Protein AF-A0A6B3MMV6-F1 (afdb_monomer_lite)

Secondary structure (DSSP, 8-state):
-EEE-GGG-SHHHHHHHHHTT--EEEEE-TTPBBTTS-BGGG--STTEEEEBTT-SSEEEEEEEEEEETTEEEEEEEEESS---HHHHHHHHHHHGGGG--

Sequence (101 aa):
MVLADTAFCSVEFWRGIRKLRYHAVVGVRRDRKLVDGRQLSSLYKRGQQVRLEGKPKVVSISWFYLKRDGKWKKRFVLSTLPMKASTINWWGKRRWPIEGW

pLDDT: mean 85.09, std 9.32, range [42.81, 95.06]

Foldseek 3Di:
DAEEEQVCPDPVSVVVCVVVVHKYKYWHDQQFAFPVRDTNVVDDDALDWTHTPPGPDIWGKHWDWDDDPNDTDIIIMIIPDRDDRVVSVVSVVVSVVVVDD

Structure (mmCIF, N/CA/C/O backbone):
data_AF-A0A6B3MMV6-F1
#
_entry.id   AF-A0A6B3MMV6-F1
#
loop_
_atom_site.group_PDB
_atom_site.id
_atom_site.type_symbol
_atom_site.label_atom_id
_atom_site.label_alt_id
_atom_site.label_comp_id
_atom_site.label_asym_id
_atom_site.label_entity_id
_atom_site.label_seq_id
_atom_site.pdbx_PDB_ins_code
_atom_site.Cartn_x
_atom_site.Cartn_y
_atom_site.Cartn_z
_atom_site.occupancy
_atom_site.B_iso_or_equiv
_atom_site.auth_seq_id
_atom_site.auth_comp_id
_atom_site.auth_asym_id
_atom_site.auth_atom_id
_atom_site.pdbx_PDB_model_num
ATOM 1 N N . MET A 1 1 ? -0.305 -13.336 9.931 1.00 75.38 1 MET A N 1
ATOM 2 C CA . MET A 1 1 ? -0.264 -12.198 8.983 1.00 75.38 1 MET A CA 1
ATOM 3 C C . MET A 1 1 ? -0.624 -12.719 7.608 1.00 75.38 1 MET A C 1
ATOM 5 O O . MET A 1 1 ? -0.140 -13.777 7.246 1.00 75.38 1 MET A O 1
ATOM 9 N N . VAL A 1 2 ? -1.496 -12.015 6.893 1.00 80.88 2 VAL A N 1
ATOM 10 C CA . VAL A 1 2 ? -2.051 -12.409 5.596 1.00 80.88 2 VAL A CA 1
ATOM 11 C C . VAL A 1 2 ? -1.388 -11.575 4.504 1.00 80.88 2 VAL A C 1
ATOM 13 O O . VAL A 1 2 ? -1.325 -10.350 4.611 1.00 80.88 2 VAL A O 1
ATOM 16 N N . LEU A 1 3 ? -0.889 -12.225 3.459 1.00 80.12 3 LEU A N 1
ATOM 17 C CA . LEU A 1 3 ? -0.367 -11.560 2.269 1.00 80.12 3 LEU A CA 1
ATOM 18 C C . LEU A 1 3 ? -1.407 -11.714 1.162 1.00 80.12 3 LEU A C 1
ATOM 20 O O . LEU A 1 3 ? -1.745 -12.839 0.813 1.00 80.12 3 LEU A O 1
ATOM 24 N N . ALA A 1 4 ? -1.937 -10.608 0.641 1.00 76.88 4 ALA A N 1
ATOM 25 C CA . ALA A 1 4 ? -3.034 -10.665 -0.325 1.00 76.88 4 ALA A CA 1
ATOM 26 C C . ALA A 1 4 ? -2.797 -9.752 -1.530 1.00 76.88 4 ALA A C 1
ATOM 28 O O . ALA A 1 4 ? -2.184 -8.686 -1.422 1.00 76.88 4 ALA A O 1
ATOM 29 N N . ASP A 1 5 ? -3.257 -10.187 -2.698 1.00 71.38 5 ASP A N 1
ATOM 30 C CA . ASP A 1 5 ? -3.147 -9.400 -3.920 1.00 71.38 5 ASP A CA 1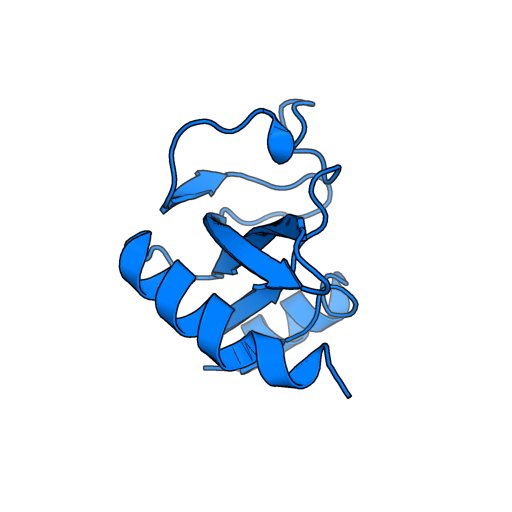
ATOM 31 C C . ASP A 1 5 ? -4.090 -8.182 -3.927 1.00 71.38 5 ASP A C 1
ATOM 33 O O . ASP A 1 5 ? -5.023 -8.066 -3.137 1.00 71.38 5 ASP A O 1
ATOM 37 N N . THR A 1 6 ? -3.827 -7.257 -4.839 1.00 66.06 6 THR A N 1
ATOM 38 C CA . THR A 1 6 ? -4.595 -6.056 -5.145 1.00 66.06 6 THR A CA 1
ATOM 39 C C . THR A 1 6 ? -6.084 -6.339 -5.377 1.00 66.06 6 THR A C 1
ATOM 41 O O . THR A 1 6 ? -6.915 -5.496 -5.035 1.00 66.06 6 THR A O 1
ATOM 44 N N . ALA A 1 7 ? -6.442 -7.527 -5.878 1.00 61.53 7 ALA A N 1
ATOM 45 C CA . ALA A 1 7 ? -7.832 -7.978 -5.997 1.00 61.53 7 ALA A CA 1
ATOM 46 C C . ALA A 1 7 ? -8.557 -8.106 -4.637 1.00 61.53 7 ALA A C 1
ATOM 48 O O . ALA A 1 7 ? -9.771 -7.937 -4.557 1.00 61.53 7 ALA A O 1
ATOM 49 N N . PHE A 1 8 ? -7.823 -8.291 -3.535 1.00 62.00 8 PHE A N 1
AT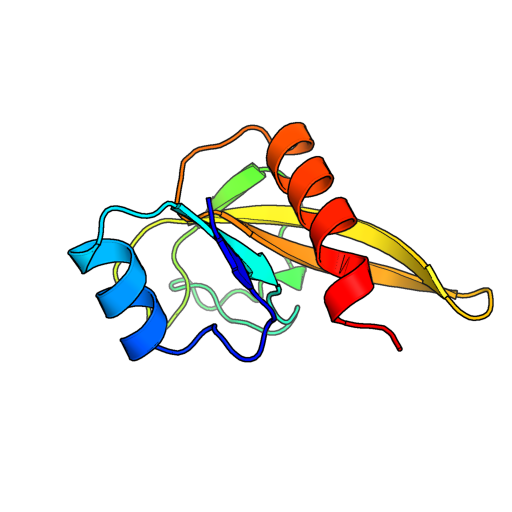OM 50 C CA . PHE A 1 8 ? -8.360 -8.421 -2.173 1.00 62.00 8 PHE A CA 1
ATOM 51 C C . PHE A 1 8 ? -8.522 -7.071 -1.454 1.00 62.00 8 PHE A C 1
ATOM 53 O O . PHE A 1 8 ? -8.545 -6.984 -0.227 1.00 62.00 8 PHE A O 1
ATOM 60 N N . CYS A 1 9 ? -8.662 -5.974 -2.200 1.00 63.94 9 CYS A N 1
ATOM 61 C CA . CYS A 1 9 ? -8.918 -4.654 -1.623 1.00 63.94 9 CYS A CA 1
ATOM 62 C C . CYS A 1 9 ? -10.416 -4.356 -1.380 1.00 63.94 9 CYS A C 1
ATOM 64 O O . CYS A 1 9 ? -10.746 -3.205 -1.074 1.00 63.94 9 CYS A O 1
ATOM 66 N N . SER A 1 10 ? -11.310 -5.349 -1.478 1.00 73.81 10 SER A N 1
ATOM 67 C CA . SER A 1 10 ? -12.762 -5.199 -1.257 1.00 73.81 10 SER A CA 1
ATOM 68 C C . SER A 1 10 ? -13.115 -4.808 0.184 1.00 73.81 10 SER A C 1
ATOM 70 O O . SER A 1 10 ? -12.285 -4.893 1.088 1.00 73.81 10 SER A O 1
ATOM 72 N N . VAL A 1 11 ? -14.330 -4.327 0.443 1.00 74.06 11 VAL A N 1
ATOM 73 C CA . VAL A 1 11 ? -14.743 -3.962 1.813 1.00 74.06 11 VAL A CA 1
ATOM 74 C C . VAL A 1 11 ? -14.948 -5.221 2.667 1.00 74.06 11 VAL A C 1
ATOM 76 O O . VAL A 1 11 ? -14.620 -5.236 3.855 1.00 74.06 11 VAL A O 1
ATOM 79 N N . GLU A 1 12 ? -15.412 -6.300 2.046 1.00 78.81 12 GLU A N 1
ATOM 80 C CA . GLU A 1 12 ? -15.719 -7.600 2.638 1.00 78.81 12 GLU A CA 1
ATOM 81 C C . GLU A 1 12 ? -14.454 -8.281 3.159 1.00 78.81 12 GLU A C 1
ATOM 83 O O . GLU A 1 12 ? -14.422 -8.717 4.311 1.00 78.81 12 GLU A O 1
ATOM 88 N N . PHE A 1 13 ? -13.376 -8.290 2.365 1.00 79.12 13 PHE A N 1
ATOM 89 C CA . PHE A 1 13 ? -12.085 -8.839 2.787 1.00 79.12 13 PHE A CA 1
ATOM 90 C C . PHE A 1 13 ? -11.576 -8.136 4.048 1.00 79.12 13 PHE A C 1
ATOM 92 O O . PHE A 1 13 ? -11.168 -8.764 5.024 1.00 79.12 13 PHE A O 1
ATOM 99 N N . TRP A 1 14 ? -11.672 -6.807 4.067 1.00 76.12 14 TRP A N 1
ATOM 100 C CA . TRP A 1 14 ? -11.263 -5.997 5.208 1.00 76.12 14 TRP A CA 1
ATOM 101 C C . TRP A 1 14 ? -12.115 -6.247 6.450 1.00 76.12 14 TRP A C 1
ATOM 103 O O . TRP A 1 14 ? -11.588 -6.275 7.567 1.00 76.12 14 TRP A O 1
ATOM 113 N N . ARG A 1 15 ? -13.424 -6.457 6.269 1.00 79.62 15 ARG A N 1
ATOM 114 C CA . ARG A 1 15 ? -14.333 -6.847 7.349 1.00 79.62 15 ARG A CA 1
ATOM 115 C C . ARG A 1 15 ? -13.952 -8.222 7.910 1.00 79.62 15 ARG A C 1
ATOM 117 O O . ARG A 1 15 ? -13.895 -8.365 9.130 1.00 79.62 15 ARG A O 1
ATOM 124 N N . GLY A 1 16 ? -13.621 -9.182 7.047 1.00 83.94 16 GLY A N 1
ATOM 125 C CA . GLY A 1 16 ? -13.164 -10.523 7.424 1.00 83.94 16 GLY A CA 1
ATOM 126 C C . GLY A 1 16 ? -11.852 -10.511 8.212 1.00 83.94 16 GLY A C 1
ATOM 127 O O . GLY A 1 16 ? -11.813 -10.998 9.341 1.00 83.94 16 GLY A O 1
ATOM 128 N N . ILE A 1 17 ? -10.810 -9.861 7.678 1.00 83.81 17 ILE A N 1
ATOM 129 C CA . ILE A 1 17 ? -9.510 -9.691 8.357 1.00 83.81 17 ILE A CA 1
ATOM 130 C C . ILE A 1 17 ? -9.696 -9.077 9.745 1.00 83.81 17 ILE A C 1
ATOM 132 O O . ILE A 1 17 ? -9.081 -9.520 10.713 1.00 83.81 17 ILE A O 1
ATOM 136 N N . ARG A 1 18 ? -10.594 -8.091 9.864 1.00 78.50 18 ARG A N 1
ATOM 137 C CA . ARG A 1 18 ? -10.908 -7.467 11.148 1.00 78.50 18 ARG A CA 1
ATOM 138 C C . ARG A 1 18 ? -11.609 -8.424 12.110 1.00 78.50 18 ARG A C 1
ATOM 140 O O . ARG A 1 18 ? -11.189 -8.496 13.261 1.00 78.50 18 ARG A O 1
ATOM 147 N N . LYS A 1 19 ? -12.675 -9.108 11.676 1.00 84.56 19 LYS A N 1
ATOM 148 C CA . LYS A 1 19 ? -13.448 -10.030 12.530 1.00 84.56 19 LYS A CA 1
ATOM 149 C C . LYS A 1 19 ? -12.549 -11.124 13.107 1.00 84.56 19 LYS A C 1
ATOM 151 O O . LYS A 1 19 ? -12.670 -11.459 14.276 1.00 84.56 19 LYS A O 1
ATOM 156 N N . LEU A 1 20 ? -11.604 -11.603 12.302 1.00 86.06 20 LEU A N 1
ATOM 157 C CA . LEU A 1 20 ? -10.656 -12.654 12.671 1.00 86.06 20 LEU A CA 1
ATOM 158 C C . LEU A 1 20 ? -9.378 -12.123 13.346 1.00 86.06 20 LEU A C 1
ATOM 160 O O . LEU A 1 20 ? -8.467 -12.894 13.625 1.00 86.06 20 LEU A O 1
ATOM 164 N N . ARG A 1 21 ? -9.294 -10.808 13.611 1.00 83.19 21 ARG A N 1
ATOM 165 C CA . ARG A 1 21 ? -8.139 -10.130 14.234 1.00 83.19 21 ARG A CA 1
ATOM 166 C C . ARG A 1 21 ? -6.808 -10.388 13.515 1.00 83.19 21 ARG A C 1
ATOM 168 O O . ARG A 1 21 ? -5.742 -10.300 14.121 1.00 83.19 21 ARG A O 1
ATOM 175 N N . TYR A 1 22 ? -6.855 -10.651 12.211 1.00 86.38 22 TYR A N 1
ATOM 176 C CA . TYR A 1 22 ? -5.659 -10.800 11.397 1.00 86.38 22 TYR A CA 1
ATOM 177 C C . TYR A 1 22 ? -5.078 -9.444 10.991 1.00 86.38 22 TYR A C 1
ATOM 179 O O . TYR A 1 22 ? -5.740 -8.405 10.973 1.00 86.38 22 TYR A O 1
ATOM 187 N N . HIS A 1 23 ? -3.803 -9.472 10.619 1.00 85.94 23 HIS A N 1
ATOM 188 C CA . HIS A 1 23 ? -3.104 -8.349 10.004 1.00 85.94 23 HIS A CA 1
ATOM 189 C C . HIS A 1 23 ? -2.802 -8.691 8.560 1.0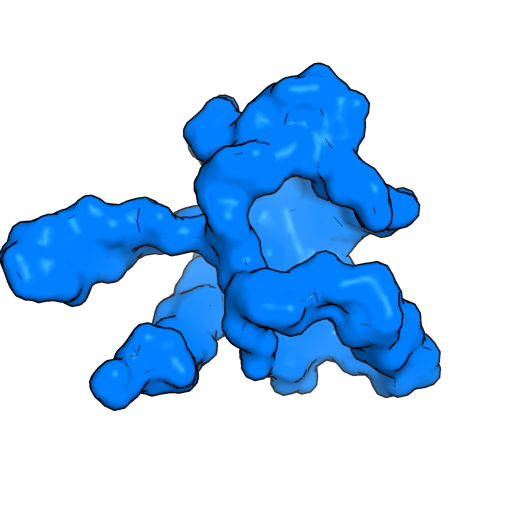0 85.94 23 HIS A C 1
ATOM 191 O O . HIS A 1 23 ? -2.344 -9.805 8.300 1.00 85.94 23 HIS A O 1
ATOM 197 N N . ALA A 1 24 ? -3.030 -7.749 7.648 1.00 87.88 24 ALA A N 1
ATOM 198 C CA . ALA A 1 24 ? -2.821 -7.973 6.228 1.00 87.88 24 ALA A CA 1
ATOM 199 C C . ALA A 1 24 ? -1.823 -6.980 5.628 1.00 87.88 24 ALA A C 1
ATOM 201 O O . ALA A 1 24 ? -1.824 -5.791 5.959 1.00 87.88 24 ALA A O 1
ATOM 202 N N . VAL A 1 25 ? -0.999 -7.489 4.713 1.00 89.44 25 VAL A N 1
ATOM 203 C CA . VAL A 1 25 ? -0.170 -6.696 3.809 1.00 89.44 25 VAL A CA 1
ATOM 204 C C . VAL A 1 25 ? -0.670 -6.947 2.392 1.00 89.44 25 VAL A C 1
ATOM 206 O O . VAL A 1 25 ? -0.624 -8.077 1.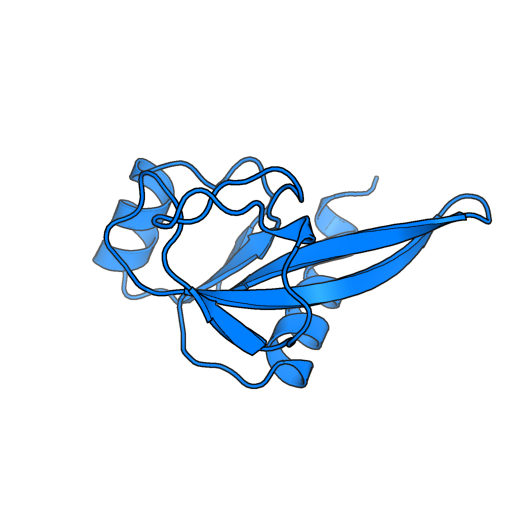904 1.00 89.44 25 VAL A O 1
ATOM 209 N N . VAL A 1 26 ? -1.187 -5.901 1.748 1.00 88.19 26 VAL A N 1
ATOM 210 C CA . VAL A 1 26 ? -1.958 -6.020 0.502 1.00 88.19 26 VAL A CA 1
ATOM 211 C C . VAL A 1 26 ? -1.364 -5.131 -0.585 1.00 88.19 26 VAL A C 1
ATOM 213 O O . VAL A 1 26 ? -0.957 -4.000 -0.311 1.00 88.19 26 VAL A O 1
ATOM 216 N N . GLY A 1 27 ? -1.305 -5.632 -1.820 1.00 88.94 27 GLY A N 1
ATOM 217 C CA . GLY A 1 27 ? -1.006 -4.802 -2.990 1.00 88.94 27 GLY A CA 1
ATOM 218 C C . GLY A 1 27 ? -2.065 -3.710 -3.190 1.00 88.94 27 GLY A C 1
ATOM 219 O O . GLY A 1 27 ? -3.240 -3.903 -2.885 1.00 88.94 27 GLY A O 1
ATOM 220 N N . VAL A 1 28 ? -1.668 -2.534 -3.675 1.00 87.62 28 VAL A N 1
ATOM 221 C CA . VAL A 1 28 ? -2.627 -1.476 -4.028 1.00 87.62 28 VAL A CA 1
ATOM 222 C C . VAL A 1 28 ? -2.244 -0.812 -5.344 1.00 87.62 28 VAL A C 1
ATOM 224 O O . VAL A 1 28 ? -1.063 -0.625 -5.652 1.00 87.62 28 VAL A O 1
ATOM 227 N N . ARG A 1 29 ? -3.253 -0.443 -6.139 1.00 86.44 29 ARG A N 1
ATOM 228 C CA . ARG A 1 29 ? -3.035 0.310 -7.375 1.00 86.44 29 ARG A CA 1
ATOM 229 C C . ARG A 1 29 ? -2.560 1.731 -7.066 1.00 86.44 29 ARG A C 1
ATOM 231 O O . ARG A 1 29 ? -2.984 2.352 -6.092 1.00 86.44 29 ARG A O 1
ATOM 238 N N . ARG A 1 30 ? -1.695 2.258 -7.936 1.00 88.69 30 ARG A N 1
ATOM 239 C CA . ARG A 1 30 ? -1.108 3.606 -7.812 1.00 88.69 30 ARG A CA 1
ATOM 240 C C . ARG A 1 30 ? -2.132 4.743 -7.894 1.00 88.69 30 ARG A C 1
ATOM 242 O O . ARG A 1 30 ? -1.887 5.811 -7.348 1.00 88.69 30 ARG A O 1
ATOM 249 N N . ASP A 1 31 ? -3.237 4.511 -8.591 1.00 87.94 31 ASP A N 1
ATOM 250 C CA . ASP A 1 31 ? -4.308 5.470 -8.874 1.00 87.94 31 ASP A CA 1
ATOM 251 C C . ASP A 1 31 ? -5.399 5.479 -7.796 1.00 87.94 31 ASP A C 1
ATOM 253 O O . ASP A 1 31 ? -6.362 6.237 -7.897 1.00 87.94 31 ASP A O 1
ATOM 257 N N . ARG A 1 32 ? -5.253 4.669 -6.736 1.00 88.56 32 ARG A N 1
ATOM 258 C CA . ARG A 1 32 ? -6.194 4.680 -5.618 1.00 88.56 32 ARG A CA 1
ATOM 259 C C . ARG A 1 32 ? -6.203 6.060 -4.964 1.00 88.56 32 ARG A C 1
ATOM 261 O O . ARG A 1 32 ? -5.147 6.609 -4.651 1.00 88.56 32 ARG A O 1
ATOM 268 N N . LYS A 1 33 ? -7.396 6.594 -4.728 1.00 91.69 33 LYS A N 1
ATOM 269 C CA . LYS A 1 33 ? -7.576 7.892 -4.086 1.00 91.69 33 LYS A CA 1
ATOM 270 C C . LYS A 1 33 ? -7.516 7.791 -2.565 1.00 91.69 33 LYS A C 1
ATOM 272 O O . LYS A 1 33 ? -7.941 6.803 -1.954 1.00 91.69 33 LYS A O 1
ATOM 277 N N . LEU A 1 34 ? -6.954 8.829 -1.970 1.00 91.12 34 LEU A N 1
ATOM 278 C CA . LEU A 1 34 ? -7.034 9.129 -0.552 1.00 91.12 34 LEU A CA 1
ATOM 279 C C . LEU A 1 34 ? -8.335 9.886 -0.263 1.00 91.12 34 LEU A C 1
ATOM 281 O O . LEU A 1 34 ? -8.966 10.421 -1.171 1.00 91.12 34 LEU A O 1
ATOM 285 N N . VAL A 1 35 ? -8.715 9.966 1.011 1.00 90.00 35 VAL A N 1
ATOM 286 C CA . VAL A 1 35 ? -9.896 10.741 1.442 1.00 90.00 35 VAL A CA 1
ATOM 287 C C . VAL A 1 35 ? -9.772 12.235 1.105 1.00 90.00 35 VAL A C 1
ATOM 289 O O . VAL A 1 35 ? -10.779 12.895 0.907 1.00 90.00 35 VAL A O 1
ATOM 292 N N . ASP A 1 36 ? -8.552 12.761 0.991 1.00 88.44 36 ASP A N 1
ATOM 293 C CA . ASP A 1 36 ? -8.283 14.158 0.618 1.00 88.44 36 ASP A CA 1
ATOM 294 C C . ASP A 1 36 ? -8.256 14.404 -0.907 1.00 88.44 36 ASP A C 1
ATOM 296 O O . ASP A 1 36 ? -7.819 15.458 -1.362 1.00 88.44 36 ASP A O 1
ATOM 300 N N . GLY A 1 37 ? -8.676 13.421 -1.711 1.00 88.88 37 GLY A N 1
ATOM 301 C CA . GLY A 1 37 ? -8.738 13.512 -3.172 1.00 88.88 37 GLY A CA 1
ATOM 302 C C . GLY A 1 37 ? -7.415 13.245 -3.896 1.00 88.88 37 GLY A C 1
ATOM 303 O O . GLY A 1 37 ? -7.420 13.030 -5.111 1.00 88.88 37 GLY A O 1
ATOM 304 N N . ARG A 1 38 ? -6.278 13.183 -3.187 1.00 91.94 38 ARG A N 1
ATOM 305 C CA . ARG A 1 38 ? -4.977 12.882 -3.803 1.00 91.94 38 ARG A CA 1
ATOM 306 C C . ARG A 1 38 ? -4.883 11.421 -4.229 1.00 91.94 38 ARG A C 1
ATOM 308 O O . ARG A 1 38 ? -5.473 10.530 -3.621 1.00 91.94 38 ARG A O 1
ATOM 315 N N . GLN A 1 39 ? -4.083 11.150 -5.255 1.00 92.19 39 GLN A N 1
ATOM 316 C CA . GLN A 1 39 ? -3.757 9.779 -5.649 1.00 92.19 39 GLN A CA 1
ATOM 317 C C . GLN A 1 39 ? -2.613 9.220 -4.806 1.00 92.19 39 GLN A C 1
ATOM 319 O O . GLN A 1 39 ? -1.680 9.925 -4.432 1.00 92.19 39 GLN A O 1
ATOM 324 N N . LEU A 1 40 ? -2.609 7.909 -4.599 1.00 90.06 40 LEU A N 1
ATOM 325 C CA . LEU A 1 40 ? -1.547 7.210 -3.881 1.00 90.06 40 LEU A CA 1
ATOM 326 C C . LEU A 1 40 ? -0.161 7.423 -4.523 1.00 90.06 40 LEU A C 1
ATOM 328 O O . LEU A 1 40 ? 0.857 7.428 -3.831 1.00 90.06 40 LEU A O 1
ATOM 332 N N . SER A 1 41 ? -0.102 7.662 -5.837 1.00 89.25 41 SER A N 1
ATOM 333 C CA . SER A 1 41 ? 1.137 8.008 -6.536 1.00 89.25 41 SER A CA 1
ATOM 334 C C . SER A 1 41 ? 1.735 9.365 -6.179 1.00 89.25 41 SER A C 1
ATOM 336 O O . SER A 1 41 ? 2.940 9.517 -6.369 1.00 89.25 41 SER A O 1
ATOM 338 N N . SER A 1 42 ? 0.955 10.314 -5.650 1.00 91.25 42 SER A N 1
ATOM 339 C CA . SER A 1 42 ? 1.463 11.630 -5.232 1.00 91.25 42 SER A CA 1
ATOM 340 C C . SER A 1 42 ? 2.171 11.591 -3.874 1.00 91.25 42 SER A C 1
ATOM 342 O O . SER A 1 42 ? 2.676 12.603 -3.393 1.00 91.25 42 SER A O 1
ATOM 344 N N . LEU A 1 43 ? 2.192 10.429 -3.219 1.00 89.75 43 LEU A N 1
ATOM 345 C CA . LEU A 1 43 ? 2.847 10.242 -1.937 1.00 89.75 43 LEU A CA 1
ATOM 346 C C . LEU A 1 43 ? 4.373 10.202 -2.089 1.00 89.75 43 LEU A C 1
ATOM 348 O O . LEU A 1 43 ? 4.916 9.410 -2.862 1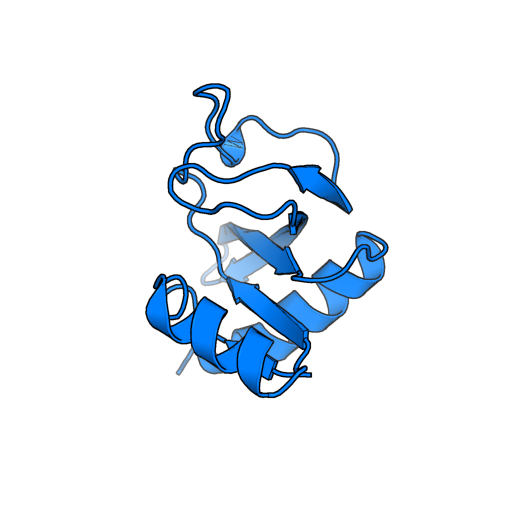.00 89.75 43 LEU A O 1
ATOM 352 N N . TYR A 1 44 ? 5.064 11.021 -1.290 1.00 89.06 44 TYR A N 1
ATOM 353 C CA . TYR A 1 44 ? 6.528 11.147 -1.285 1.00 89.06 44 TYR A CA 1
ATOM 354 C C . TYR A 1 44 ? 7.196 10.438 -0.096 1.00 89.06 44 TYR A C 1
ATOM 356 O O . TYR A 1 44 ? 8.320 9.953 -0.218 1.00 89.06 44 TYR A O 1
ATOM 364 N N . LYS A 1 45 ? 6.489 10.280 1.033 1.00 92.06 45 LYS A N 1
ATOM 365 C CA . LYS A 1 45 ? 6.991 9.593 2.234 1.00 92.06 45 LYS A CA 1
ATOM 366 C C . LYS A 1 45 ? 6.520 8.138 2.310 1.00 92.06 45 LYS A C 1
ATOM 368 O O . LYS A 1 45 ? 5.323 7.856 2.310 1.00 92.06 45 LYS A O 1
ATOM 373 N N . ARG A 1 46 ? 7.465 7.198 2.409 1.00 92.69 46 ARG A N 1
ATOM 374 C CA . ARG A 1 46 ? 7.171 5.769 2.632 1.00 92.69 46 ARG A CA 1
ATOM 375 C C . ARG A 1 46 ? 6.835 5.504 4.100 1.00 92.69 46 ARG A C 1
ATOM 377 O O . ARG A 1 46 ? 7.390 6.146 4.986 1.00 92.69 46 ARG A O 1
ATOM 384 N N . GLY A 1 47 ? 5.978 4.518 4.357 1.00 91.31 47 GLY A N 1
ATOM 385 C CA . GLY A 1 47 ? 5.546 4.125 5.705 1.00 91.31 47 GLY A CA 1
ATOM 386 C C . GLY A 1 47 ? 4.569 5.100 6.359 1.00 91.31 47 GLY A C 1
ATOM 387 O O . GLY A 1 47 ? 4.247 4.936 7.532 1.00 91.31 47 GLY A O 1
ATOM 388 N N . GLN A 1 48 ? 4.101 6.113 5.631 1.00 92.06 48 GLN A N 1
ATOM 389 C CA . GLN A 1 48 ? 3.144 7.069 6.168 1.00 92.06 48 GLN A CA 1
ATOM 390 C C . GLN A 1 48 ? 1.753 6.453 6.301 1.00 92.06 48 GLN A C 1
ATOM 392 O O . GLN A 1 48 ? 1.369 5.548 5.555 1.00 92.06 48 GLN A O 1
ATOM 397 N N . GLN A 1 49 ? 1.000 6.982 7.251 1.00 92.81 49 GLN A N 1
ATOM 398 C CA . GLN A 1 49 ? -0.373 6.599 7.506 1.00 92.81 49 GLN A CA 1
ATOM 399 C C . GLN A 1 49 ? -1.326 7.483 6.709 1.00 92.81 49 GLN A C 1
ATOM 401 O O . GLN A 1 49 ? -1.216 8.704 6.738 1.00 92.81 49 GLN A O 1
ATOM 406 N N . VAL A 1 50 ? -2.254 6.864 5.987 1.00 91.31 50 VAL A N 1
ATOM 407 C CA . VAL A 1 50 ? -3.243 7.564 5.159 1.00 91.31 50 VAL A CA 1
ATOM 408 C C . VAL A 1 50 ? -4.618 6.940 5.333 1.00 91.31 50 VAL A C 1
ATOM 410 O O . VAL A 1 50 ? -4.747 5.800 5.783 1.00 91.31 50 VAL A O 1
ATOM 413 N N . ARG A 1 51 ? -5.658 7.669 4.934 1.00 91.06 51 ARG A N 1
ATOM 414 C CA . ARG A 1 51 ? -7.008 7.124 4.770 1.00 91.06 51 ARG A CA 1
ATOM 415 C C . ARG A 1 51 ? -7.295 6.990 3.284 1.00 91.06 51 ARG A C 1
ATOM 417 O O . ARG A 1 51 ? -7.144 7.955 2.540 1.00 91.06 51 ARG A O 1
ATOM 424 N N . LEU A 1 52 ? -7.689 5.793 2.864 1.00 88.38 52 LEU A N 1
ATOM 425 C CA . LEU A 1 52 ? -8.101 5.536 1.487 1.00 88.38 52 LEU A CA 1
ATOM 426 C C . LEU A 1 52 ? -9.578 5.874 1.316 1.00 88.38 52 LEU A C 1
ATOM 428 O O . LEU A 1 52 ? -10.387 5.589 2.199 1.00 88.38 52 LEU A O 1
ATOM 432 N N . GLU A 1 53 ? -9.930 6.418 0.158 1.00 86.75 53 GLU A N 1
ATOM 433 C CA . GLU A 1 53 ? -11.324 6.636 -0.210 1.00 86.75 53 GLU A CA 1
ATOM 434 C C . GLU A 1 53 ? -12.099 5.303 -0.186 1.00 86.75 53 GLU A C 1
ATOM 436 O O . GLU A 1 53 ? -11.601 4.250 -0.620 1.00 86.75 53 GLU A O 1
ATOM 441 N N . GLY A 1 54 ? -13.304 5.334 0.392 1.00 80.25 54 GLY A N 1
ATOM 442 C CA . GLY A 1 54 ? -14.146 4.152 0.598 1.00 80.25 54 GLY A CA 1
ATOM 443 C C . GLY A 1 54 ? -13.665 3.203 1.705 1.00 80.25 54 GLY A C 1
ATOM 444 O O . GLY A 1 54 ? -14.169 2.085 1.806 1.00 80.25 54 GLY A O 1
ATOM 445 N N . LYS A 1 55 ? -12.684 3.598 2.534 1.00 78.38 55 LYS A N 1
ATOM 446 C CA . LYS A 1 55 ? -12.245 2.818 3.702 1.00 78.38 55 LYS A CA 1
ATOM 447 C C . LYS A 1 55 ? -12.280 3.663 4.984 1.00 78.38 55 LYS A C 1
ATOM 449 O O . LYS A 1 55 ? -11.704 4.747 5.025 1.00 78.38 55 LYS A O 1
ATOM 454 N N . PRO A 1 56 ? -12.884 3.160 6.078 1.00 68.12 56 PRO A N 1
ATOM 455 C CA . PRO A 1 56 ? -13.044 3.944 7.303 1.00 68.12 56 PRO A CA 1
ATOM 456 C C . PRO A 1 56 ? -11.756 4.064 8.132 1.00 68.12 56 PRO A C 1
ATOM 458 O O . PRO A 1 56 ? -11.652 4.965 8.959 1.00 68.12 56 PRO A O 1
ATOM 461 N N . LYS A 1 57 ? -10.771 3.173 7.938 1.00 79.69 57 LYS A N 1
ATOM 462 C CA . LYS A 1 57 ? -9.559 3.102 8.768 1.00 79.69 57 LYS A CA 1
ATOM 463 C C . LYS A 1 57 ? -8.321 3.693 8.104 1.00 79.69 57 LYS A C 1
ATOM 465 O O . LYS A 1 57 ? -8.146 3.627 6.889 1.00 79.69 57 LYS A O 1
ATOM 470 N N . VAL A 1 58 ? -7.444 4.201 8.966 1.00 89.06 58 VAL A N 1
ATOM 471 C CA . VAL A 1 58 ? -6.072 4.582 8.638 1.00 89.06 58 VAL A CA 1
ATOM 472 C C . VAL A 1 58 ? -5.243 3.328 8.365 1.00 89.06 58 VAL A C 1
ATOM 474 O O . VAL A 1 58 ? -5.369 2.321 9.062 1.00 89.06 58 VAL A O 1
ATOM 477 N N . VAL A 1 59 ? -4.401 3.397 7.341 1.00 90.56 59 VAL A N 1
ATOM 478 C CA . VAL A 1 59 ? -3.544 2.307 6.868 1.00 90.56 59 VAL A CA 1
ATOM 479 C C . VAL A 1 59 ? -2.144 2.845 6.608 1.00 90.56 59 VAL A C 1
ATOM 481 O O . VAL A 1 59 ? -1.994 4.005 6.225 1.00 90.56 59 VAL A O 1
ATOM 484 N N . SER A 1 60 ? -1.115 2.024 6.793 1.00 93.12 60 SER A N 1
ATOM 485 C CA . SER A 1 60 ? 0.259 2.417 6.465 1.00 93.12 60 SER A CA 1
ATOM 486 C C . SER A 1 60 ? 0.585 2.040 5.026 1.00 93.12 60 SER A C 1
ATOM 488 O O . SER A 1 60 ? 0.416 0.890 4.630 1.00 93.12 60 SER A O 1
ATOM 490 N N . ILE A 1 61 ? 1.077 2.999 4.245 1.00 92.75 61 ILE A N 1
ATOM 491 C CA . ILE A 1 61 ? 1.426 2.812 2.835 1.00 92.75 61 ILE A CA 1
ATOM 492 C C . ILE A 1 61 ? 2.933 2.890 2.650 1.00 92.75 61 ILE A C 1
ATOM 494 O O . ILE A 1 61 ? 3.600 3.793 3.152 1.00 92.75 61 ILE A O 1
ATOM 498 N N . SER A 1 62 ? 3.474 1.977 1.854 1.00 95.06 62 SER A N 1
ATOM 499 C CA . SER A 1 62 ? 4.844 2.043 1.364 1.00 95.06 62 SER A CA 1
ATOM 500 C C . SER A 1 62 ? 4.905 1.592 -0.096 1.00 95.06 62 SER A C 1
ATOM 502 O O . SER A 1 62 ? 3.907 1.185 -0.691 1.00 95.06 62 SER A O 1
ATOM 504 N N . TRP A 1 63 ? 6.078 1.706 -0.707 1.00 93.56 63 TRP A N 1
ATOM 505 C CA . TRP A 1 63 ? 6.326 1.217 -2.056 1.00 93.56 63 TRP A CA 1
ATOM 506 C C . TRP A 1 63 ? 7.761 0.748 -2.228 1.00 93.56 63 TRP A C 1
ATOM 508 O O . TRP A 1 63 ? 8.685 1.181 -1.529 1.00 93.56 63 TRP A O 1
ATOM 518 N N . PHE A 1 64 ? 7.940 -0.112 -3.220 1.00 91.94 64 PHE A N 1
ATOM 519 C CA . PHE A 1 64 ? 9.230 -0.618 -3.659 1.00 91.94 64 PHE A CA 1
ATOM 520 C C . PHE A 1 64 ? 9.243 -0.773 -5.181 1.00 91.94 64 PHE A C 1
ATOM 522 O O . PHE A 1 64 ? 8.197 -0.807 -5.831 1.00 91.94 64 PHE A O 1
ATOM 529 N N . TYR A 1 65 ? 10.445 -0.824 -5.747 1.00 90.69 65 TYR A N 1
ATOM 530 C CA . TYR A 1 65 ? 10.649 -1.071 -7.166 1.00 90.69 65 TYR A CA 1
ATOM 531 C C . TYR A 1 65 ? 11.010 -2.537 -7.375 1.00 90.69 65 TYR A C 1
ATOM 533 O O . TYR A 1 65 ? 11.794 -3.104 -6.610 1.00 90.69 65 TYR A O 1
ATOM 541 N N . LEU A 1 66 ? 10.433 -3.135 -8.409 1.00 88.25 66 LEU A N 1
ATOM 542 C CA . LEU A 1 66 ? 10.793 -4.459 -8.897 1.00 88.25 66 LEU A CA 1
ATOM 543 C C . LEU A 1 66 ? 11.168 -4.367 -10.363 1.00 88.25 66 LEU A C 1
ATOM 545 O O . LEU A 1 66 ? 10.495 -3.674 -11.127 1.00 88.25 66 LEU A O 1
ATOM 549 N N . LYS A 1 67 ? 12.221 -5.079 -10.749 1.00 87.00 67 LYS A N 1
ATOM 550 C CA . LYS A 1 67 ? 12.623 -5.212 -12.144 1.00 87.00 67 LYS A CA 1
ATOM 551 C C . LYS A 1 67 ? 11.883 -6.408 -12.753 1.00 87.00 67 LYS A C 1
ATOM 553 O O . LYS A 1 67 ? 11.956 -7.503 -12.206 1.00 87.00 67 LYS A O 1
ATOM 558 N N . ARG A 1 68 ? 11.162 -6.190 -13.853 1.00 81.62 68 ARG A N 1
ATOM 559 C CA . ARG A 1 68 ? 10.612 -7.236 -14.736 1.00 81.62 68 ARG A CA 1
ATOM 560 C C . ARG A 1 68 ? 10.896 -6.835 -16.173 1.00 81.62 68 ARG A C 1
ATOM 562 O O . ARG A 1 68 ? 10.699 -5.670 -16.510 1.00 81.62 68 ARG A O 1
ATOM 569 N N . ASP A 1 69 ? 11.374 -7.776 -16.979 1.00 85.00 69 ASP A N 1
ATOM 570 C CA . ASP A 1 69 ? 11.629 -7.573 -18.413 1.00 85.00 69 ASP A CA 1
ATOM 571 C C . ASP A 1 69 ? 12.498 -6.331 -18.677 1.00 85.00 69 ASP A C 1
ATOM 573 O O . ASP A 1 69 ? 12.181 -5.461 -19.484 1.00 85.00 69 ASP A O 1
ATOM 577 N N . GLY A 1 70 ? 13.549 -6.161 -17.866 1.00 89.44 70 GLY A N 1
ATOM 578 C CA . GLY A 1 70 ? 14.441 -4.999 -17.932 1.00 89.44 70 GLY A CA 1
ATOM 579 C C . GLY A 1 70 ? 13.878 -3.691 -17.354 1.00 89.44 70 GLY A C 1
ATOM 580 O O . GLY A 1 70 ? 14.657 -2.780 -17.082 1.00 89.44 70 GLY A O 1
ATOM 581 N N . LYS A 1 71 ? 12.570 -3.592 -17.083 1.00 90.62 71 LYS A N 1
ATOM 582 C CA . LYS A 1 71 ? 11.897 -2.361 -16.636 1.00 90.62 71 LYS A CA 1
ATOM 583 C C . LYS A 1 71 ? 11.618 -2.357 -15.134 1.00 90.62 71 LYS A C 1
ATOM 585 O O . LYS A 1 71 ? 11.117 -3.327 -14.563 1.00 90.62 71 LYS A O 1
ATOM 590 N N . TRP A 1 72 ? 11.882 -1.225 -14.485 1.00 89.50 72 TRP A N 1
ATOM 591 C CA . TRP A 1 72 ? 11.516 -1.004 -13.086 1.00 89.50 72 TRP A CA 1
ATOM 592 C C . TRP A 1 72 ? 10.043 -0.613 -12.966 1.00 89.50 72 TRP A C 1
ATOM 594 O O . TRP A 1 72 ? 9.606 0.402 -13.503 1.00 89.50 72 TRP A O 1
ATOM 604 N N . LYS A 1 73 ? 9.270 -1.395 -12.212 1.00 88.88 73 LYS A N 1
ATOM 605 C CA . LYS A 1 73 ? 7.871 -1.105 -11.886 1.00 88.88 73 LYS A CA 1
ATOM 606 C C . LYS A 1 73 ? 7.753 -0.739 -10.408 1.00 88.88 73 LYS A C 1
ATOM 608 O O . LYS A 1 73 ? 8.156 -1.508 -9.535 1.00 88.88 73 LYS A O 1
ATOM 613 N N . LYS A 1 74 ? 7.184 0.438 -10.124 1.00 90.44 74 LYS A N 1
ATOM 614 C CA . LYS A 1 74 ? 6.848 0.884 -8.762 1.00 90.44 74 LYS A CA 1
ATOM 615 C C . LYS A 1 74 ? 5.592 0.152 -8.292 1.00 90.44 74 LYS A C 1
ATOM 617 O O . LYS A 1 74 ? 4.545 0.252 -8.931 1.00 90.44 74 LYS A O 1
ATOM 622 N N . ARG A 1 75 ? 5.686 -0.564 -7.174 1.00 90.31 75 ARG A N 1
ATOM 623 C CA . ARG A 1 75 ? 4.571 -1.288 -6.555 1.00 90.31 75 ARG A CA 1
ATOM 624 C C . ARG A 1 75 ? 4.249 -0.679 -5.207 1.00 90.31 75 ARG A C 1
ATOM 626 O O . ARG A 1 75 ? 5.141 -0.496 -4.380 1.00 90.31 75 ARG A O 1
ATOM 633 N N . PHE A 1 76 ? 2.977 -0.364 -5.009 1.00 91.50 76 PHE A N 1
ATOM 634 C CA . PHE A 1 76 ? 2.477 0.142 -3.744 1.00 91.50 76 PHE A CA 1
ATOM 635 C C . PHE A 1 76 ? 1.933 -1.007 -2.914 1.00 91.50 76 PHE A C 1
ATOM 637 O O . PHE A 1 76 ? 1.334 -1.953 -3.426 1.00 91.50 76 PHE A O 1
ATOM 644 N N . VAL A 1 77 ? 2.176 -0.909 -1.619 1.00 92.00 77 VAL A N 1
ATOM 645 C CA . VAL A 1 77 ? 1.796 -1.911 -0.643 1.00 92.00 77 VAL A CA 1
ATOM 646 C C . VAL A 1 77 ? 1.232 -1.215 0.579 1.00 92.00 77 VAL A C 1
ATOM 648 O O . VAL A 1 77 ? 1.717 -0.174 1.027 1.00 92.00 77 VAL A O 1
ATOM 651 N N . LEU A 1 78 ? 0.178 -1.812 1.098 1.00 91.50 78 LEU A N 1
ATOM 652 C CA . LEU A 1 78 ? -0.553 -1.362 2.253 1.00 91.50 78 LEU A CA 1
ATOM 653 C C . LEU A 1 78 ? -0.322 -2.330 3.409 1.00 91.50 78 LEU A C 1
ATOM 655 O O . LEU A 1 78 ? -0.266 -3.536 3.190 1.00 91.50 78 LEU A O 1
ATOM 659 N N . SER A 1 79 ? -0.286 -1.810 4.633 1.00 91.25 79 SER A N 1
ATOM 660 C CA . SER A 1 79 ? -0.430 -2.579 5.867 1.00 91.25 79 SER A CA 1
ATOM 661 C C . SER A 1 79 ? -1.630 -2.092 6.676 1.00 91.25 79 SER A C 1
ATOM 663 O O . SER A 1 79 ? -1.876 -0.889 6.800 1.00 91.25 79 SER A O 1
ATOM 665 N N . THR A 1 80 ? -2.365 -3.038 7.262 1.00 89.06 80 THR A N 1
ATOM 666 C CA . THR A 1 80 ? -3.450 -2.756 8.214 1.00 89.06 80 THR A CA 1
ATOM 667 C C . THR A 1 80 ? -2.948 -2.309 9.590 1.00 89.06 80 THR A C 1
ATOM 669 O O . THR A 1 80 ? -3.761 -1.933 10.432 1.00 89.06 80 THR A O 1
ATOM 672 N N . LEU A 1 81 ? -1.637 -2.395 9.839 1.00 87.50 81 LEU A N 1
ATOM 673 C CA . LEU A 1 81 ? -0.987 -1.962 11.072 1.00 87.50 81 LEU A CA 1
ATOM 674 C C . LEU A 1 81 ? -0.032 -0.787 10.830 1.00 87.50 81 LEU A C 1
ATOM 676 O O . LEU A 1 81 ? 0.580 -0.712 9.760 1.00 87.50 81 LEU A O 1
ATOM 680 N N . PRO A 1 82 ? 0.174 0.074 11.845 1.00 88.81 82 PRO A N 1
ATOM 681 C CA . PRO A 1 82 ? 1.299 0.999 11.861 1.0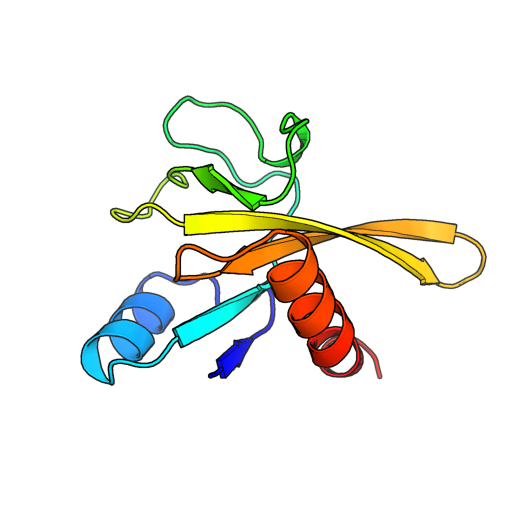0 88.81 82 PRO A CA 1
ATOM 682 C C . PRO A 1 82 ? 2.609 0.208 11.845 1.00 88.81 82 PRO A C 1
ATOM 684 O O . PRO A 1 82 ? 2.943 -0.482 12.805 1.00 88.81 82 PRO A O 1
ATOM 687 N N . MET A 1 83 ? 3.351 0.278 10.742 1.00 88.12 83 MET A N 1
ATOM 688 C CA . MET A 1 83 ? 4.616 -0.441 10.579 1.00 88.12 83 MET A CA 1
ATOM 689 C C . MET A 1 83 ? 5.662 0.444 9.905 1.00 88.12 83 MET A C 1
ATOM 691 O O . MET A 1 83 ? 5.335 1.316 9.098 1.00 88.12 83 MET A O 1
ATOM 695 N N . LYS A 1 84 ? 6.942 0.176 10.189 1.00 92.12 84 LYS A N 1
ATOM 696 C CA . LYS A 1 84 ? 8.063 0.829 9.501 1.00 92.12 84 LYS A CA 1
ATOM 697 C C . LYS A 1 84 ? 8.014 0.518 8.003 1.00 92.12 84 LYS A C 1
ATOM 699 O O . LYS A 1 84 ? 7.721 -0.609 7.599 1.00 92.12 84 LYS A O 1
ATOM 704 N N . ALA A 1 85 ? 8.373 1.498 7.175 1.00 93.44 85 ALA A N 1
ATOM 705 C CA . ALA A 1 85 ? 8.388 1.353 5.718 1.00 93.44 85 ALA A CA 1
ATOM 706 C C . ALA A 1 85 ? 9.224 0.153 5.239 1.00 93.44 85 ALA A C 1
ATOM 708 O O . ALA A 1 85 ? 8.826 -0.549 4.310 1.00 93.44 85 ALA A O 1
ATOM 709 N N . SER A 1 86 ? 10.365 -0.104 5.890 1.00 94.38 86 SER A N 1
ATOM 710 C CA . SER A 1 86 ? 11.241 -1.244 5.596 1.00 94.38 86 SER A CA 1
ATOM 711 C C . SER A 1 86 ? 10.529 -2.580 5.805 1.00 94.38 86 SER A C 1
ATOM 713 O O . SER A 1 86 ? 10.589 -3.442 4.931 1.00 94.38 86 SER A O 1
ATOM 715 N N . THR A 1 87 ? 9.787 -2.729 6.903 1.00 93.75 87 THR A N 1
ATOM 716 C CA . THR A 1 87 ? 9.025 -3.942 7.215 1.00 93.75 87 THR A CA 1
ATOM 717 C C . THR A 1 87 ? 7.884 -4.163 6.225 1.00 93.75 87 THR A C 1
ATOM 719 O O . THR A 1 87 ? 7.708 -5.276 5.734 1.00 93.75 87 THR A O 1
ATOM 722 N N . ILE A 1 88 ? 7.143 -3.106 5.868 1.00 92.75 88 ILE A N 1
ATOM 723 C CA . ILE A 1 88 ? 6.073 -3.198 4.859 1.00 92.75 88 ILE A CA 1
ATOM 724 C C . ILE A 1 88 ? 6.663 -3.612 3.504 1.00 92.75 88 ILE A C 1
ATOM 726 O O . ILE A 1 88 ? 6.130 -4.496 2.837 1.00 92.75 88 ILE A O 1
ATOM 730 N N . ASN A 1 89 ? 7.793 -3.022 3.108 1.00 93.56 89 ASN A N 1
ATOM 731 C CA . ASN A 1 89 ? 8.472 -3.364 1.859 1.00 93.56 89 ASN A CA 1
ATOM 732 C C . ASN A 1 89 ? 8.989 -4.805 1.849 1.00 93.56 89 ASN A C 1
ATOM 734 O O . ASN A 1 89 ? 8.906 -5.470 0.819 1.00 93.56 89 ASN A O 1
ATOM 738 N N . TRP A 1 90 ? 9.512 -5.293 2.972 1.00 93.12 90 TRP A N 1
ATOM 739 C CA . TRP A 1 90 ? 9.993 -6.665 3.107 1.00 93.12 90 TRP A CA 1
ATOM 740 C C . TRP A 1 90 ? 8.865 -7.683 2.906 1.00 93.12 90 TRP A C 1
ATOM 742 O O . TRP A 1 90 ? 8.994 -8.588 2.081 1.00 93.12 90 TRP A O 1
ATOM 752 N N . TRP A 1 91 ? 7.719 -7.476 3.561 1.00 91.50 91 TRP A N 1
ATOM 753 C CA . TRP A 1 91 ? 6.526 -8.302 3.347 1.00 91.50 91 TRP A CA 1
ATOM 754 C C . TRP A 1 91 ? 5.948 -8.156 1.940 1.00 91.50 91 TRP A C 1
ATOM 756 O O . TRP A 1 91 ? 5.599 -9.153 1.311 1.00 91.50 91 TRP A O 1
ATOM 766 N N . GLY A 1 92 ? 5.910 -6.934 1.405 1.00 89.56 92 GLY A N 1
ATOM 767 C CA . GLY A 1 92 ? 5.450 -6.666 0.046 1.00 89.56 92 GLY A CA 1
ATOM 768 C C . GLY A 1 92 ? 6.267 -7.401 -1.019 1.00 89.56 92 GLY A C 1
ATOM 769 O O . GLY A 1 92 ? 5.687 -7.967 -1.943 1.00 89.56 92 GLY A O 1
ATOM 770 N N . LYS A 1 93 ? 7.597 -7.450 -0.869 1.00 89.44 93 LYS A N 1
ATOM 771 C CA . LYS A 1 93 ? 8.486 -8.222 -1.751 1.00 89.44 93 LYS A CA 1
ATOM 772 C C . LYS A 1 93 ? 8.250 -9.727 -1.634 1.00 89.44 93 LYS A C 1
ATOM 774 O O . LYS A 1 93 ? 8.206 -10.398 -2.654 1.00 89.44 93 LYS A O 1
ATOM 779 N N . ARG A 1 94 ? 8.061 -10.250 -0.417 1.00 87.88 94 ARG A N 1
ATOM 780 C CA . ARG A 1 94 ? 7.789 -11.680 -0.174 1.00 87.88 94 ARG A CA 1
ATOM 781 C C . ARG A 1 94 ? 6.429 -12.151 -0.675 1.00 87.88 94 ARG A C 1
ATOM 783 O O . ARG A 1 94 ? 6.283 -13.321 -0.991 1.00 87.88 94 ARG A O 1
ATOM 790 N N . ARG A 1 95 ? 5.449 -11.249 -0.753 1.00 83.38 95 ARG A N 1
ATOM 791 C CA . ARG A 1 95 ? 4.152 -11.514 -1.383 1.00 83.38 95 ARG A CA 1
ATOM 792 C C . ARG A 1 95 ? 4.256 -11.589 -2.905 1.00 83.38 95 ARG A C 1
ATOM 794 O O . ARG A 1 95 ? 3.494 -12.318 -3.523 1.00 83.38 95 ARG A O 1
ATOM 801 N N . TRP A 1 96 ? 5.162 -10.816 -3.505 1.00 76.38 96 TRP A N 1
ATOM 802 C CA . TRP A 1 96 ? 5.227 -10.630 -4.956 1.00 76.38 96 TRP A CA 1
ATOM 803 C C . TRP A 1 96 ? 5.252 -11.918 -5.800 1.00 76.38 96 TRP A C 1
ATOM 805 O O . TRP A 1 96 ? 4.605 -11.908 -6.844 1.00 76.38 96 TRP A O 1
ATOM 815 N N . PRO A 1 97 ? 5.912 -13.020 -5.388 1.00 80.12 97 PRO A N 1
ATOM 816 C CA . PRO A 1 97 ? 5.841 -14.289 -6.116 1.00 80.12 97 PRO A CA 1
ATOM 817 C C . PRO A 1 97 ? 4.411 -14.798 -6.375 1.00 80.12 97 PRO A C 1
ATOM 819 O O . PRO A 1 97 ? 4.193 -15.514 -7.339 1.00 80.12 97 PRO A O 1
ATOM 822 N N . ILE A 1 98 ? 3.417 -14.388 -5.576 1.00 69.44 98 ILE A N 1
ATOM 823 C CA . ILE A 1 98 ? 2.002 -14.764 -5.756 1.00 69.44 98 ILE A CA 1
ATOM 824 C C . ILE A 1 98 ? 1.362 -14.040 -6.965 1.00 69.44 98 ILE A C 1
ATOM 826 O O . ILE A 1 98 ? 0.414 -14.546 -7.548 1.00 69.44 98 ILE A O 1
ATOM 830 N N . GLU A 1 99 ? 1.881 -12.875 -7.381 1.00 63.66 99 GLU A N 1
ATOM 831 C CA . GLU A 1 99 ? 1.422 -12.123 -8.573 1.00 63.66 99 GLU A CA 1
ATOM 832 C C . GLU A 1 99 ? 2.172 -12.512 -9.867 1.00 63.66 99 GLU A C 1
ATOM 834 O O . GLU A 1 99 ? 2.189 -11.769 -10.856 1.00 63.66 99 GLU A O 1
ATOM 839 N N . GLY A 1 100 ? 2.925 -13.608 -9.855 1.00 55.38 100 GLY A N 1
ATOM 840 C CA . GLY A 1 100 ? 3.789 -13.974 -10.969 1.00 55.38 100 GLY A CA 1
ATOM 841 C C . GLY A 1 100 ? 4.084 -15.449 -11.025 1.00 55.38 100 GLY A C 1
ATOM 842 O O . GLY A 1 100 ? 5.143 -15.855 -10.555 1.00 55.38 100 GLY A O 1
ATOM 843 N N . TRP A 1 101 ? 3.166 -16.170 -11.654 1.00 42.81 101 TRP A N 1
ATOM 844 C CA . TRP A 1 101 ? 3.523 -17.167 -12.653 1.00 42.81 101 TRP A CA 1
ATOM 845 C C . TRP A 1 101 ? 3.417 -16.502 -14.025 1.00 42.81 101 TRP A C 1
ATOM 847 O O . TRP A 1 101 ? 2.514 -15.643 -14.179 1.00 42.81 101 TRP A O 1
#

Radius of gyration: 12.96 Å; chains: 1; bounding box: 30×31×33 Å